Protein AF-R7QA35-F1 (afdb_monomer_lite)

Radius of gyration: 15.44 Å; chains: 1; bounding box: 30×34×45 Å

pLDDT: mean 82.95, std 11.91, range [47.22, 95.56]

Secondary structure (DSSP, 8-state):
-HHHHHHHHHHHHHHHHHHHHHHTTS---HHHHHHHHHHGGGS-HHHHHHHHHHHHTS---HHHHHHHHHHHHHHTTSTTHHHHHHHHHHHH-TT-TT-HHHHHHHHHHHHHSTTHHHHSHHHHHHHHHH--SHHHHHHHHHHHHHHT--

Sequence (150 aa):
MQALVAFAERHWRVAVRLYRVCAEESPVSGAVAEVLVRTAPVVAPAGALKGLRAWCEATWGEDGIRVVEALLGKCKNEEDAARLVVLALEKNVVGLEKSVRFGKLLFTVVRDLPGVADNFREQMESICSRSNVFLAKRALTVLRAKASKP

Organism: Chondrus crispus (NCBI:txid2769)

Structure (mmCIF, N/CA/C/O backbone):
data_AF-R7QA35-F1
#
_entry.id   AF-R7QA35-F1
#
loop_
_atom_site.group_PDB
_atom_site.id
_atom_site.type_symbol
_atom_site.label_atom_id
_atom_site.label_alt_id
_atom_site.label_comp_id
_atom_site.label_asym_id
_atom_site.label_entity_id
_atom_site.label_seq_id
_atom_site.pdbx_PDB_ins_code
_atom_site.Cartn_x
_atom_site.Cartn_y
_atom_site.Cartn_z
_atom_site.occupancy
_atom_site.B_iso_or_equiv
_atom_site.auth_seq_id
_atom_site.auth_comp_id
_atom_site.auth_asym_id
_atom_site.auth_atom_id
_atom_site.pdbx_PDB_model_num
ATOM 1 N N . MET A 1 1 ? 7.892 -13.933 -24.761 1.00 60.97 1 MET A N 1
ATOM 2 C CA . MET A 1 1 ? 7.455 -13.633 -23.375 1.00 60.97 1 MET A CA 1
ATOM 3 C C . MET A 1 1 ? 8.590 -13.074 -22.510 1.00 60.97 1 MET A C 1
ATOM 5 O O . MET A 1 1 ? 8.409 -11.999 -21.962 1.00 60.97 1 MET A O 1
ATOM 9 N N . GLN A 1 2 ? 9.778 -13.697 -22.458 1.00 68.81 2 GLN A N 1
ATOM 10 C CA . GLN A 1 2 ? 10.933 -13.188 -21.684 1.00 68.81 2 GLN A CA 1
ATOM 11 C C . GLN A 1 2 ? 11.380 -11.759 -22.056 1.00 68.81 2 GLN A C 1
ATOM 13 O O . GLN A 1 2 ? 11.622 -10.949 -21.168 1.00 68.81 2 GLN A O 1
ATOM 18 N N . ALA A 1 3 ? 11.411 -11.411 -23.348 1.00 68.19 3 ALA A N 1
ATOM 19 C CA . ALA A 1 3 ? 11.756 -10.053 -23.788 1.00 68.19 3 ALA A CA 1
ATOM 20 C C . ALA A 1 3 ? 10.766 -8.981 -23.283 1.00 68.19 3 ALA A C 1
ATOM 22 O O . ALA A 1 3 ? 11.179 -7.879 -22.935 1.00 68.19 3 ALA A O 1
ATOM 23 N N . LEU A 1 4 ? 9.473 -9.318 -23.186 1.00 65.25 4 LEU A N 1
ATOM 24 C CA . LEU A 1 4 ? 8.432 -8.426 -22.660 1.00 65.25 4 LEU A CA 1
ATOM 25 C C . LEU A 1 4 ? 8.594 -8.213 -21.147 1.00 65.25 4 LEU A C 1
ATOM 27 O O . LEU A 1 4 ? 8.468 -7.091 -20.669 1.00 65.25 4 LEU A O 1
ATOM 31 N N . VAL A 1 5 ? 8.923 -9.278 -20.408 1.00 67.31 5 VAL A N 1
ATOM 32 C CA . VAL A 1 5 ? 9.207 -9.214 -18.964 1.00 67.31 5 VAL A CA 1
ATOM 33 C C . VAL A 1 5 ? 10.444 -8.352 -18.704 1.00 67.31 5 VAL A C 1
ATOM 35 O O . VAL A 1 5 ? 10.375 -7.405 -17.927 1.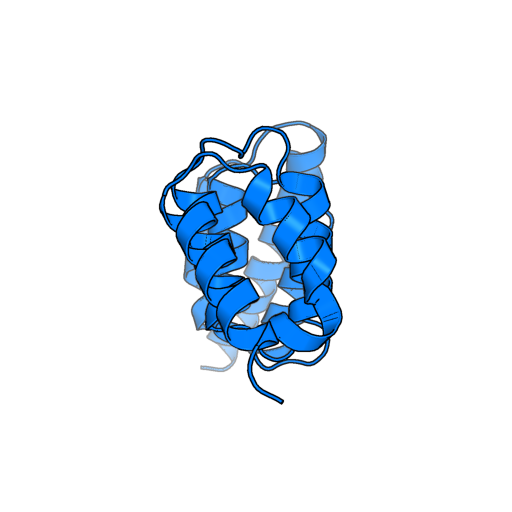00 67.31 5 VAL A O 1
ATOM 38 N N . ALA A 1 6 ? 11.544 -8.592 -19.424 1.00 70.50 6 ALA A N 1
ATOM 39 C CA . ALA A 1 6 ? 12.767 -7.800 -19.296 1.00 70.50 6 ALA A CA 1
ATOM 40 C C . ALA A 1 6 ? 12.550 -6.320 -19.665 1.00 70.50 6 ALA A C 1
ATOM 42 O O . ALA A 1 6 ? 13.067 -5.420 -18.995 1.00 70.50 6 ALA A O 1
ATOM 43 N N . PHE A 1 7 ? 11.757 -6.054 -20.708 1.00 73.00 7 PHE A N 1
ATOM 44 C CA . PHE A 1 7 ? 11.350 -4.703 -21.081 1.00 73.00 7 PHE A CA 1
ATOM 45 C C . PHE A 1 7 ? 10.553 -4.041 -19.954 1.00 73.00 7 PHE A C 1
ATOM 47 O O . PHE A 1 7 ? 10.910 -2.942 -19.529 1.00 73.00 7 PHE A O 1
ATOM 54 N N . ALA A 1 8 ? 9.525 -4.707 -19.428 1.00 67.44 8 ALA A N 1
ATOM 55 C CA . ALA A 1 8 ? 8.695 -4.172 -18.357 1.00 67.44 8 ALA A CA 1
ATOM 56 C C . ALA A 1 8 ? 9.501 -3.903 -17.081 1.00 67.44 8 ALA A C 1
ATOM 58 O O . ALA A 1 8 ? 9.393 -2.820 -16.520 1.00 67.44 8 ALA A O 1
ATOM 59 N N . GLU A 1 9 ? 10.382 -4.814 -16.668 1.00 69.00 9 GLU A N 1
ATOM 60 C CA . GLU A 1 9 ? 11.256 -4.619 -15.505 1.00 69.00 9 GLU A CA 1
ATOM 61 C C . GLU A 1 9 ? 12.248 -3.463 -15.682 1.00 69.00 9 GLU A C 1
ATOM 63 O O . GLU A 1 9 ? 12.581 -2.760 -14.722 1.00 69.00 9 GLU A O 1
ATOM 68 N N . ARG A 1 10 ? 12.756 -3.252 -16.902 1.00 74.50 10 ARG A N 1
ATOM 69 C CA . ARG A 1 10 ? 13.625 -2.110 -17.209 1.00 74.50 10 ARG A CA 1
ATOM 70 C C . ARG A 1 10 ? 12.850 -0.798 -17.119 1.00 74.50 10 ARG A C 1
ATOM 72 O O . ARG A 1 10 ? 13.316 0.124 -16.455 1.00 74.50 10 ARG A O 1
ATOM 79 N N . HIS A 1 11 ? 11.679 -0.720 -17.745 1.00 70.00 11 HIS A N 1
ATOM 80 C CA . HIS A 1 11 ? 10.853 0.492 -17.747 1.00 70.00 11 HIS A CA 1
ATOM 81 C C . HIS A 1 11 ? 10.286 0.790 -16.362 1.00 70.00 11 HIS A C 1
ATOM 83 O O . HIS A 1 11 ? 10.268 1.947 -15.957 1.00 70.00 11 HIS A O 1
ATOM 89 N N . TRP A 1 12 ? 9.945 -0.248 -15.599 1.00 70.44 12 TRP A N 1
ATOM 90 C CA . TRP A 1 12 ? 9.583 -0.150 -14.192 1.00 70.44 12 TRP A CA 1
ATOM 91 C C . TRP A 1 12 ? 10.688 0.530 -13.379 1.00 70.44 12 TRP A C 1
ATOM 93 O O . TRP A 1 12 ? 10.449 1.534 -12.712 1.00 70.44 12 TRP A O 1
ATOM 103 N N . ARG A 1 13 ? 11.930 0.038 -13.479 1.00 70.75 13 ARG A N 1
ATOM 104 C CA . ARG A 1 13 ? 13.078 0.631 -12.771 1.00 70.75 13 ARG A CA 1
ATOM 105 C C . ARG A 1 13 ? 13.325 2.085 -13.168 1.00 70.75 13 ARG A C 1
ATOM 107 O O . ARG A 1 13 ? 13.622 2.902 -12.300 1.00 70.75 13 ARG A O 1
ATOM 114 N N . VAL A 1 14 ? 13.204 2.411 -14.455 1.00 71.81 14 VAL A N 1
ATOM 115 C CA . VAL A 1 14 ? 13.366 3.789 -14.944 1.00 71.81 14 VAL A CA 1
ATOM 116 C C . VAL A 1 14 ? 12.252 4.691 -14.415 1.00 71.81 14 VAL A C 1
ATOM 118 O O . VAL A 1 14 ? 12.552 5.766 -13.909 1.00 71.81 14 VAL A O 1
ATOM 121 N N . ALA A 1 15 ? 10.995 4.247 -14.461 1.00 70.38 15 ALA A N 1
ATOM 122 C CA . ALA A 1 15 ? 9.855 5.004 -13.956 1.00 70.38 15 ALA A CA 1
ATOM 123 C C . ALA A 1 15 ? 9.945 5.243 -12.438 1.00 70.38 15 ALA A C 1
ATOM 125 O O . ALA A 1 15 ? 9.742 6.370 -11.997 1.00 70.38 15 ALA A O 1
ATOM 126 N N . VAL A 1 16 ? 10.349 4.237 -11.650 1.00 67.62 16 VAL A N 1
ATOM 127 C CA . VAL A 1 16 ? 10.617 4.398 -10.206 1.00 67.62 16 VAL A CA 1
ATOM 128 C C . VAL A 1 16 ? 11.740 5.409 -9.956 1.00 67.62 16 VAL A C 1
ATOM 130 O O . VAL A 1 16 ? 11.633 6.243 -9.061 1.00 67.62 16 VAL A O 1
ATOM 133 N N . ARG A 1 17 ? 12.818 5.370 -10.749 1.00 71.25 17 ARG A N 1
ATOM 134 C CA . ARG A 1 17 ? 13.946 6.298 -10.588 1.00 71.25 17 ARG A CA 1
ATOM 135 C C . ARG A 1 17 ? 13.571 7.735 -10.947 1.00 71.25 17 ARG A C 1
ATOM 137 O O . ARG A 1 17 ? 13.887 8.634 -10.178 1.00 71.25 17 ARG A O 1
ATOM 144 N N . LEU A 1 18 ? 12.903 7.938 -12.084 1.00 64.56 18 LEU A N 1
ATOM 145 C CA . LEU A 1 18 ? 12.395 9.249 -12.500 1.00 64.56 18 LEU A CA 1
ATOM 146 C C . LEU A 1 18 ? 11.441 9.810 -11.450 1.00 64.56 18 LEU A C 1
ATOM 148 O O . LEU A 1 18 ? 11.553 10.970 -11.079 1.00 64.56 18 LEU A O 1
ATOM 152 N N . TYR A 1 19 ? 10.567 8.963 -10.910 1.00 63.72 19 TYR A N 1
ATOM 153 C CA . TYR A 1 19 ? 9.677 9.351 -9.832 1.00 63.72 19 TYR A CA 1
ATOM 154 C C . TYR A 1 19 ? 10.428 9.814 -8.591 1.00 63.72 19 TYR A C 1
ATOM 156 O O . TYR A 1 19 ? 10.103 10.870 -8.078 1.00 63.72 19 TYR A O 1
ATOM 164 N N . ARG A 1 20 ? 11.415 9.052 -8.097 1.00 63.56 20 ARG A N 1
ATOM 165 C CA . ARG A 1 20 ? 12.135 9.423 -6.869 1.00 63.56 20 ARG A CA 1
ATOM 166 C C . ARG A 1 20 ? 12.776 10.804 -6.995 1.00 63.56 20 ARG A C 1
ATOM 168 O O . ARG A 1 20 ? 12.677 11.598 -6.076 1.00 63.56 20 ARG A O 1
ATOM 175 N N . VAL A 1 21 ? 13.357 11.085 -8.161 1.00 64.38 21 VAL A N 1
ATOM 176 C CA . VAL A 1 21 ? 13.954 12.388 -8.478 1.00 64.38 21 VAL A CA 1
ATOM 177 C C . VAL A 1 21 ? 12.888 13.487 -8.548 1.00 64.38 21 VAL A C 1
ATOM 179 O O . VAL A 1 21 ? 13.080 14.554 -7.987 1.00 64.38 21 VAL A O 1
ATOM 182 N N . CYS A 1 22 ? 11.743 13.236 -9.190 1.00 55.75 22 CYS A N 1
ATOM 183 C CA . CYS A 1 22 ? 10.689 14.244 -9.320 1.00 55.75 22 CYS A CA 1
ATOM 184 C C . CYS A 1 22 ? 9.869 14.454 -8.036 1.00 55.75 22 CYS A C 1
ATOM 186 O O . CYS A 1 22 ? 9.415 15.565 -7.799 1.00 55.75 22 CYS A O 1
ATOM 188 N N . ALA A 1 23 ? 9.669 13.417 -7.220 1.00 54.06 23 ALA A N 1
ATOM 189 C CA . ALA A 1 23 ? 8.841 13.441 -6.012 1.00 54.06 23 ALA A CA 1
ATOM 190 C C . ALA A 1 23 ? 9.494 14.198 -4.846 1.00 54.06 23 ALA A C 1
ATOM 192 O O . ALA A 1 23 ? 8.791 14.614 -3.928 1.00 54.06 23 ALA A O 1
ATOM 193 N N . GLU A 1 24 ? 10.817 14.381 -4.881 1.00 54.75 24 GLU A N 1
ATOM 194 C CA . GLU A 1 24 ? 11.541 15.257 -3.954 1.00 54.75 24 GLU A CA 1
ATOM 195 C C . GLU A 1 24 ? 11.253 16.749 -4.231 1.00 54.75 24 GLU A C 1
ATOM 197 O O . GLU A 1 24 ? 11.309 17.555 -3.306 1.00 54.75 24 GLU A O 1
ATOM 202 N N . GLU A 1 25 ? 10.862 17.112 -5.462 1.00 50.59 25 GLU A N 1
ATOM 203 C CA . GLU A 1 25 ? 10.675 18.510 -5.893 1.00 50.59 25 GLU A CA 1
ATOM 204 C C . GLU A 1 25 ? 9.227 18.863 -6.304 1.00 50.59 25 GLU A C 1
ATOM 206 O O . GLU A 1 25 ? 8.865 20.040 -6.353 1.00 50.59 25 GLU A O 1
ATOM 211 N N . SER A 1 26 ? 8.363 17.881 -6.597 1.00 53.31 26 SER A N 1
ATOM 212 C CA . SER A 1 26 ? 6.990 18.102 -7.075 1.00 53.31 26 SER A CA 1
ATOM 213 C C . SER A 1 26 ? 6.085 16.872 -6.881 1.00 53.31 26 SER A C 1
ATOM 215 O O . SER A 1 26 ? 6.559 15.738 -6.976 1.00 53.31 26 SER A O 1
ATOM 217 N N . PRO A 1 27 ? 4.765 17.029 -6.656 1.00 53.62 27 PRO A N 1
ATOM 218 C CA . PRO A 1 27 ? 3.847 15.900 -6.715 1.00 53.62 27 PRO A CA 1
ATOM 219 C C . PRO A 1 27 ? 3.898 15.219 -8.090 1.00 53.62 27 PRO A C 1
ATOM 221 O O . PRO A 1 27 ? 3.917 15.849 -9.142 1.00 53.62 27 PRO A O 1
ATOM 224 N N . VAL A 1 28 ? 3.926 13.893 -8.039 1.00 57.62 28 VAL A N 1
ATOM 225 C CA . VAL A 1 28 ? 3.900 12.927 -9.145 1.00 57.62 28 VAL A CA 1
ATOM 226 C C . VAL A 1 28 ? 3.172 13.412 -10.397 1.00 57.62 28 VAL A C 1
ATOM 228 O O . VAL A 1 28 ? 1.983 13.723 -10.352 1.00 57.62 28 VAL A O 1
ATOM 231 N N . SER A 1 29 ? 3.826 13.306 -11.555 1.00 66.50 29 SER A N 1
ATOM 232 C CA . SER A 1 29 ? 3.102 13.317 -12.827 1.00 66.50 29 SER A CA 1
ATOM 233 C C . SER A 1 29 ? 2.284 12.031 -12.960 1.00 66.50 29 SER A C 1
ATOM 235 O O . SER A 1 29 ? 2.854 10.937 -13.024 1.00 66.50 29 SER A O 1
ATOM 237 N N . GLY A 1 30 ? 0.955 12.143 -13.044 1.00 71.31 30 GLY A N 1
ATOM 238 C CA . GLY A 1 30 ? 0.046 10.998 -13.193 1.00 71.31 30 GLY A CA 1
ATOM 239 C C . GLY A 1 30 ? 0.388 10.067 -14.367 1.00 71.31 30 GLY A C 1
ATOM 240 O O . GLY A 1 30 ? 0.057 8.883 -14.329 1.00 71.31 30 GLY A O 1
ATOM 241 N N . ALA A 1 31 ? 1.140 10.545 -15.365 1.00 74.69 31 ALA A N 1
ATOM 242 C CA . ALA A 1 31 ? 1.677 9.719 -16.449 1.00 74.69 31 ALA A CA 1
ATOM 243 C C . ALA A 1 31 ? 2.681 8.657 -15.955 1.00 74.69 31 ALA A C 1
ATOM 245 O O . ALA A 1 31 ? 2.641 7.512 -16.405 1.00 74.69 31 ALA A O 1
ATOM 246 N N . VAL A 1 32 ? 3.557 8.999 -15.003 1.00 74.88 32 VAL A N 1
ATOM 247 C CA . VAL A 1 32 ? 4.524 8.051 -14.420 1.00 74.88 32 VAL A CA 1
ATOM 248 C C . VAL A 1 32 ? 3.795 6.994 -13.594 1.00 74.88 32 VAL A C 1
ATOM 250 O O . VAL A 1 32 ? 4.081 5.803 -13.720 1.00 74.88 32 VAL A O 1
ATOM 253 N N . ALA A 1 33 ? 2.807 7.413 -12.800 1.00 79.19 33 ALA A N 1
ATOM 254 C CA . ALA A 1 33 ? 1.973 6.492 -12.036 1.00 79.19 33 ALA A CA 1
ATOM 255 C C . ALA A 1 33 ? 1.174 5.547 -12.945 1.00 79.19 33 ALA A C 1
ATOM 257 O O . ALA A 1 33 ? 1.095 4.356 -12.660 1.00 79.19 33 ALA A O 1
ATOM 258 N N . GLU A 1 34 ? 0.643 6.037 -14.067 1.00 83.81 34 GLU A N 1
ATOM 259 C CA . GLU A 1 34 ? -0.070 5.212 -15.046 1.00 83.81 34 GLU A CA 1
ATOM 260 C C . GLU A 1 34 ? 0.834 4.128 -15.652 1.00 83.81 34 GLU A C 1
ATOM 262 O O . GLU A 1 34 ? 0.437 2.963 -15.726 1.00 83.81 34 GLU A O 1
ATOM 267 N N . VAL A 1 35 ? 2.066 4.479 -16.038 1.00 79.88 35 VAL A N 1
ATOM 268 C CA . VAL A 1 35 ? 3.046 3.512 -16.563 1.00 79.88 35 VAL A CA 1
ATOM 269 C C . VAL A 1 35 ? 3.358 2.440 -15.523 1.00 79.88 35 VAL A C 1
ATOM 271 O O . VAL A 1 35 ? 3.346 1.251 -15.847 1.00 79.88 35 VAL A O 1
ATOM 274 N N . LEU A 1 36 ? 3.593 2.836 -14.270 1.00 77.62 36 LEU A N 1
ATOM 275 C CA . LEU A 1 36 ? 3.842 1.898 -13.178 1.00 77.62 36 LEU A CA 1
ATOM 276 C C . LEU A 1 36 ? 2.626 0.987 -12.970 1.00 77.62 36 LEU A C 1
ATOM 278 O O . LEU A 1 36 ? 2.732 -0.225 -13.106 1.00 77.62 36 LEU A O 1
ATOM 282 N N . VAL A 1 37 ? 1.430 1.533 -12.775 1.00 85.19 37 VAL A N 1
ATOM 283 C CA . VAL A 1 37 ? 0.215 0.727 -12.565 1.00 85.19 37 VAL A CA 1
ATOM 284 C C . VAL A 1 37 ? -0.027 -0.268 -13.707 1.00 85.19 37 VAL A C 1
ATOM 286 O O . VAL A 1 37 ? -0.358 -1.423 -13.444 1.00 85.19 37 VAL A O 1
ATOM 289 N N . ARG A 1 38 ? 0.187 0.127 -14.969 1.00 83.88 38 ARG A N 1
ATOM 290 C CA . ARG A 1 38 ? 0.012 -0.760 -16.137 1.00 83.88 38 ARG A CA 1
ATOM 291 C C . ARG A 1 38 ? 1.080 -1.834 -16.276 1.00 83.88 38 ARG A C 1
ATOM 293 O O . ARG A 1 38 ? 0.814 -2.873 -16.874 1.00 83.88 38 ARG A O 1
ATOM 300 N N . THR A 1 39 ? 2.279 -1.592 -15.757 1.00 78.56 39 THR A N 1
ATOM 301 C CA . THR A 1 39 ? 3.388 -2.550 -15.822 1.00 78.56 39 THR A CA 1
ATOM 302 C C . THR A 1 39 ? 3.443 -3.463 -14.597 1.00 78.56 39 THR A C 1
ATOM 304 O O . THR A 1 39 ? 3.953 -4.572 -14.707 1.00 78.56 39 THR A O 1
ATOM 307 N N . ALA A 1 40 ? 2.828 -3.098 -13.468 1.00 80.00 40 ALA A N 1
ATOM 308 C CA . ALA A 1 40 ? 2.759 -3.950 -12.275 1.00 80.00 40 ALA A CA 1
ATOM 309 C C . ALA A 1 40 ? 2.231 -5.382 -12.545 1.00 80.00 40 ALA A C 1
ATOM 311 O O . ALA A 1 40 ? 2.796 -6.328 -11.995 1.00 80.00 40 ALA A O 1
ATOM 312 N N . PRO A 1 41 ? 1.218 -5.613 -13.414 1.00 80.12 41 PRO A N 1
ATOM 313 C CA . PRO A 1 41 ? 0.718 -6.950 -13.722 1.00 80.12 41 PRO A CA 1
ATOM 314 C C . PRO A 1 41 ? 1.760 -7.940 -14.249 1.00 80.12 41 PRO A C 1
ATOM 316 O O . PRO A 1 41 ? 1.597 -9.140 -14.016 1.00 80.12 41 PRO A O 1
ATOM 319 N N . VAL A 1 42 ? 2.790 -7.448 -14.943 1.00 79.81 42 VAL A N 1
ATOM 320 C CA . VAL A 1 42 ? 3.819 -8.263 -15.611 1.00 79.81 42 VAL A CA 1
ATOM 321 C C . VAL A 1 42 ? 5.111 -8.397 -14.800 1.00 79.81 42 VAL A C 1
ATOM 323 O O . VAL A 1 42 ? 6.008 -9.131 -15.206 1.00 79.81 42 VAL A O 1
ATOM 326 N N . VAL A 1 43 ? 5.210 -7.717 -13.655 1.00 79.25 43 VAL A N 1
ATOM 327 C CA . VAL A 1 43 ? 6.359 -7.807 -12.748 1.00 79.25 43 VAL A CA 1
ATOM 328 C C . VAL A 1 43 ? 6.181 -9.009 -11.815 1.00 79.25 43 VAL A C 1
ATOM 330 O O . VAL A 1 43 ? 5.105 -9.224 -11.251 1.00 79.25 43 VAL A O 1
ATOM 333 N N . ALA A 1 44 ? 7.243 -9.800 -11.641 1.00 83.44 44 ALA A N 1
ATOM 334 C CA . ALA A 1 44 ? 7.251 -10.912 -10.692 1.00 83.44 44 ALA A CA 1
ATOM 335 C C . ALA A 1 44 ? 7.093 -10.411 -9.236 1.00 83.44 44 ALA A C 1
ATOM 337 O O . ALA A 1 44 ? 7.569 -9.316 -8.930 1.00 83.44 44 ALA A O 1
ATOM 338 N N . PRO A 1 45 ? 6.502 -11.193 -8.311 1.00 86.00 45 PRO A N 1
ATOM 339 C CA . PRO A 1 45 ? 6.270 -10.775 -6.920 1.00 86.00 45 PRO A CA 1
ATOM 340 C C . PRO A 1 45 ? 7.497 -10.178 -6.213 1.00 86.00 45 PRO A C 1
ATOM 342 O O . PRO A 1 45 ? 7.417 -9.078 -5.669 1.00 86.00 45 PRO A O 1
ATOM 345 N N . ALA A 1 46 ? 8.667 -10.813 -6.331 1.00 82.44 46 ALA A N 1
ATOM 346 C CA . ALA A 1 46 ? 9.919 -10.296 -5.771 1.00 82.44 46 ALA A CA 1
ATOM 347 C C . ALA A 1 46 ? 10.351 -8.945 -6.382 1.00 82.44 46 ALA A C 1
ATOM 349 O O . ALA A 1 46 ? 10.899 -8.080 -5.696 1.00 82.44 46 ALA A O 1
ATOM 350 N N . GLY A 1 47 ? 10.097 -8.734 -7.678 1.00 81.06 47 GLY A N 1
ATOM 351 C CA . GLY A 1 47 ? 10.319 -7.448 -8.341 1.00 81.06 47 GLY A CA 1
ATOM 352 C C . GLY A 1 47 ? 9.341 -6.377 -7.855 1.00 81.06 47 GLY A C 1
ATOM 353 O O . GLY A 1 47 ? 9.741 -5.236 -7.618 1.00 81.06 47 GLY A O 1
ATOM 354 N N . ALA A 1 48 ? 8.083 -6.759 -7.629 1.00 85.44 48 ALA A N 1
ATOM 355 C CA . ALA A 1 48 ? 7.058 -5.883 -7.081 1.00 85.44 48 ALA A CA 1
ATOM 356 C C . ALA A 1 48 ? 7.387 -5.475 -5.636 1.00 85.44 48 ALA A C 1
ATOM 358 O O . ALA A 1 48 ? 7.270 -4.299 -5.308 1.00 85.44 48 ALA A O 1
ATOM 359 N N . LEU A 1 49 ? 7.904 -6.391 -4.809 1.00 86.75 49 LEU A N 1
ATOM 360 C CA . LEU A 1 49 ? 8.364 -6.090 -3.449 1.00 86.75 49 LEU A CA 1
ATOM 361 C C . LEU A 1 49 ? 9.534 -5.095 -3.440 1.00 86.75 49 LEU A C 1
ATOM 363 O O . LEU A 1 49 ? 9.548 -4.157 -2.644 1.00 86.75 49 LEU A O 1
ATOM 367 N N . LYS A 1 50 ? 10.504 -5.253 -4.351 1.00 84.19 50 LYS A N 1
ATOM 368 C CA . LYS A 1 50 ? 11.593 -4.272 -4.525 1.00 84.19 50 LYS A CA 1
ATOM 369 C C . LYS A 1 50 ? 11.051 -2.897 -4.919 1.00 84.19 50 LYS A C 1
ATOM 371 O O . LYS A 1 50 ? 11.504 -1.888 -4.385 1.00 84.19 50 LYS A O 1
ATOM 376 N N . GLY A 1 51 ? 10.075 -2.861 -5.829 1.00 80.50 51 GLY A N 1
ATOM 377 C CA . GLY A 1 51 ? 9.374 -1.634 -6.208 1.00 80.50 51 GLY A CA 1
ATOM 378 C C . GLY A 1 51 ? 8.636 -1.000 -5.031 1.00 80.50 51 GLY A C 1
ATOM 379 O O . GLY A 1 51 ? 8.757 0.201 -4.812 1.00 80.50 51 GLY A O 1
ATOM 380 N N . LEU A 1 52 ? 7.936 -1.814 -4.238 1.00 86.56 52 LEU A N 1
ATOM 381 C CA . LEU A 1 52 ? 7.196 -1.378 -3.058 1.00 86.56 52 LEU A CA 1
ATOM 382 C C . LEU A 1 52 ? 8.133 -0.767 -2.020 1.00 86.56 52 LEU A C 1
ATOM 384 O O . LEU A 1 52 ? 7.854 0.319 -1.528 1.00 86.56 52 LEU A O 1
ATOM 388 N N . ARG A 1 53 ? 9.279 -1.404 -1.754 1.00 88.12 53 ARG A N 1
ATOM 389 C CA . ARG A 1 53 ? 10.305 -0.877 -0.845 1.00 88.12 53 ARG A CA 1
ATOM 390 C C . ARG A 1 53 ? 10.774 0.516 -1.267 1.00 88.12 53 ARG A C 1
ATOM 392 O O . ARG A 1 53 ? 10.773 1.418 -0.442 1.00 88.12 53 ARG A O 1
ATOM 399 N N . ALA A 1 54 ? 11.091 0.700 -2.549 1.00 80.00 54 ALA A N 1
ATOM 400 C CA . ALA A 1 54 ? 11.491 2.004 -3.074 1.00 80.00 54 ALA A CA 1
ATOM 401 C C . ALA A 1 54 ? 10.363 3.051 -2.991 1.00 80.00 54 ALA A C 1
ATOM 403 O O . ALA A 1 54 ? 10.629 4.232 -2.789 1.00 80.00 54 ALA A O 1
ATOM 404 N N . TRP A 1 55 ? 9.104 2.632 -3.143 1.00 79.75 55 TRP A N 1
ATOM 405 C CA . TRP A 1 55 ? 7.953 3.536 -3.114 1.00 79.75 55 TRP A CA 1
ATOM 406 C C . TRP A 1 55 ? 7.533 3.962 -1.707 1.00 79.75 55 TRP A C 1
ATOM 408 O O . TRP A 1 55 ? 7.096 5.091 -1.487 1.00 79.75 55 TRP A O 1
ATOM 418 N N . CYS A 1 56 ? 7.665 3.054 -0.744 1.00 83.50 56 CYS A N 1
ATOM 419 C CA . CYS A 1 56 ? 7.340 3.282 0.659 1.00 83.50 56 CYS A CA 1
ATOM 420 C C . CYS A 1 56 ? 8.229 4.350 1.317 1.00 83.50 56 CYS A C 1
ATOM 422 O O . CYS A 1 56 ? 7.846 4.916 2.337 1.00 83.50 56 CYS A O 1
ATOM 424 N N . GLU A 1 57 ? 9.382 4.670 0.726 1.00 80.94 57 GLU A N 1
ATOM 425 C CA . GLU A 1 57 ? 10.259 5.751 1.187 1.00 80.94 57 GLU A CA 1
ATOM 426 C C . GLU A 1 57 ? 9.752 7.151 0.781 1.00 80.94 57 GLU A C 1
ATOM 428 O O . GLU A 1 57 ? 10.092 8.141 1.434 1.00 80.94 57 GLU A O 1
ATOM 433 N N . ALA A 1 58 ? 8.906 7.257 -0.250 1.00 76.44 58 ALA A N 1
ATOM 434 C CA . ALA A 1 58 ? 8.431 8.527 -0.799 1.00 76.44 58 ALA A CA 1
ATOM 435 C C . ALA A 1 58 ? 7.171 9.075 -0.098 1.00 76.44 58 ALA A C 1
ATOM 437 O O . ALA A 1 58 ? 6.450 8.352 0.595 1.00 76.44 58 ALA A O 1
ATOM 438 N N . THR A 1 59 ? 6.890 10.365 -0.313 1.00 77.44 59 THR A N 1
ATOM 439 C CA . THR A 1 59 ? 5.595 10.972 0.037 1.00 77.44 59 THR A CA 1
ATOM 440 C C . THR A 1 59 ? 4.565 10.667 -1.054 1.00 77.44 59 THR A C 1
ATOM 442 O O . THR A 1 59 ? 4.887 10.648 -2.246 1.00 77.44 59 THR A O 1
ATOM 445 N N . TRP A 1 60 ? 3.325 10.389 -0.665 1.00 82.00 60 TRP A N 1
ATOM 446 C CA . TRP A 1 60 ? 2.263 9.937 -1.553 1.00 82.00 60 TRP A CA 1
ATOM 447 C C . TRP A 1 60 ? 1.238 11.041 -1.793 1.00 82.00 60 TRP A C 1
ATOM 449 O O . TRP A 1 60 ? 0.666 11.596 -0.862 1.00 82.00 60 TRP A O 1
ATOM 459 N N . GLY A 1 61 ? 0.947 11.294 -3.066 1.00 82.31 61 GLY A N 1
ATOM 460 C CA . GLY A 1 61 ? -0.344 11.843 -3.479 1.00 82.31 61 GLY A CA 1
ATOM 461 C C . GLY A 1 61 ? -1.323 10.726 -3.852 1.00 82.31 61 GLY A C 1
ATOM 462 O O . GLY A 1 61 ? -1.023 9.539 -3.710 1.00 82.31 61 GLY A O 1
ATOM 463 N N . GLU A 1 62 ? -2.468 11.093 -4.428 1.00 85.25 62 GLU A N 1
ATOM 464 C CA . GLU A 1 62 ? -3.469 10.142 -4.948 1.00 85.25 62 GLU A CA 1
ATOM 465 C C . GLU A 1 62 ? -2.880 9.121 -5.931 1.00 85.25 62 GLU A C 1
ATOM 467 O O . GLU A 1 62 ? -3.166 7.924 -5.859 1.00 85.25 62 GLU A O 1
ATOM 472 N N . ASP A 1 63 ? -2.008 9.578 -6.828 1.00 84.50 63 ASP A N 1
ATOM 473 C CA . ASP A 1 63 ? -1.318 8.707 -7.776 1.00 84.50 63 ASP A CA 1
ATOM 474 C C . ASP A 1 63 ? -0.268 7.816 -7.099 1.00 84.50 63 ASP A C 1
ATOM 476 O O . ASP A 1 63 ? -0.041 6.686 -7.530 1.00 84.50 63 ASP A O 1
ATOM 480 N N . GLY A 1 64 ? 0.302 8.272 -5.981 1.00 83.50 64 GLY A N 1
ATOM 481 C CA . GLY A 1 64 ? 1.174 7.461 -5.137 1.00 83.50 64 GLY A CA 1
ATOM 482 C C . GLY A 1 64 ? 0.464 6.253 -4.551 1.00 83.50 64 GLY A C 1
ATOM 483 O O . GLY A 1 64 ? 0.987 5.140 -4.606 1.00 83.50 64 GLY A O 1
ATOM 484 N N . ILE A 1 65 ? -0.766 6.453 -4.081 1.00 89.56 65 ILE A N 1
ATOM 485 C CA . ILE A 1 65 ? -1.609 5.379 -3.549 1.00 89.56 65 ILE A CA 1
ATOM 486 C C . ILE A 1 65 ? -1.881 4.324 -4.630 1.00 89.56 65 ILE A C 1
ATOM 488 O O . ILE A 1 65 ? -1.782 3.131 -4.356 1.00 89.56 65 ILE A O 1
ATOM 492 N N . ARG A 1 66 ? -2.149 4.740 -5.876 1.00 89.00 66 ARG A N 1
ATOM 493 C CA . ARG A 1 66 ? -2.414 3.816 -6.998 1.00 89.00 66 ARG A CA 1
ATOM 494 C C . ARG A 1 66 ? -1.260 2.862 -7.266 1.00 89.00 66 ARG A C 1
ATOM 496 O O . ARG A 1 66 ? -1.479 1.681 -7.532 1.00 89.00 66 ARG A O 1
ATOM 503 N N . VAL A 1 67 ? -0.037 3.378 -7.221 1.00 86.56 67 VAL A N 1
ATOM 504 C CA . VAL A 1 67 ? 1.164 2.570 -7.441 1.00 86.56 67 VAL A CA 1
ATOM 505 C C . VAL A 1 67 ? 1.333 1.554 -6.311 1.00 86.56 67 VAL A C 1
ATOM 507 O O . VAL A 1 67 ? 1.576 0.380 -6.589 1.00 86.56 67 VAL A O 1
ATOM 510 N N . VAL A 1 68 ? 1.121 1.966 -5.055 1.00 89.94 68 VAL A N 1
ATOM 511 C CA . VAL A 1 68 ? 1.145 1.059 -3.892 1.00 89.94 68 VAL A CA 1
ATOM 512 C C . VAL A 1 68 ? 0.095 -0.040 -4.026 1.00 89.94 68 VAL A C 1
ATOM 514 O O . VAL A 1 68 ? 0.420 -1.209 -3.841 1.00 89.94 68 VAL A O 1
ATOM 517 N N . GLU A 1 69 ? -1.141 0.305 -4.394 1.00 91.12 69 GLU A N 1
ATOM 518 C CA . GLU A 1 69 ? -2.225 -0.662 -4.611 1.00 91.12 69 GLU A CA 1
ATOM 519 C C . GLU A 1 69 ? -1.843 -1.706 -5.675 1.00 91.12 69 GLU A C 1
ATOM 521 O O . GLU A 1 69 ? -2.001 -2.910 -5.457 1.00 91.12 69 GLU A O 1
ATOM 52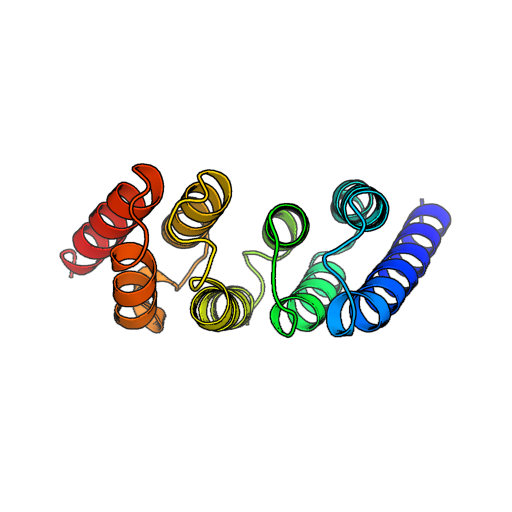6 N N . ALA A 1 70 ? -1.289 -1.259 -6.807 1.00 89.19 70 ALA A N 1
ATOM 527 C CA . ALA A 1 70 ? -0.877 -2.140 -7.897 1.00 89.19 70 ALA A CA 1
ATOM 528 C C . ALA A 1 70 ? 0.264 -3.089 -7.485 1.00 89.19 70 ALA A C 1
ATOM 530 O O . ALA A 1 70 ? 0.240 -4.277 -7.813 1.00 89.19 70 ALA A O 1
ATOM 531 N N . LEU A 1 71 ? 1.240 -2.576 -6.733 1.00 88.81 71 LEU A N 1
ATOM 532 C CA . LEU A 1 71 ? 2.369 -3.347 -6.214 1.00 88.81 71 LEU A CA 1
ATOM 533 C C . LEU A 1 71 ? 1.937 -4.367 -5.163 1.00 88.81 71 LEU A C 1
ATOM 535 O O . LEU A 1 71 ? 2.302 -5.542 -5.252 1.00 88.81 71 LEU A O 1
ATOM 539 N N . LEU A 1 72 ? 1.120 -3.944 -4.199 1.00 91.25 72 LEU A N 1
ATOM 540 C CA . LEU A 1 72 ? 0.586 -4.817 -3.157 1.00 91.25 72 LEU A CA 1
ATOM 541 C C . LEU A 1 72 ? -0.226 -5.966 -3.739 1.00 91.25 72 LEU A C 1
ATOM 543 O O . LEU A 1 72 ? -0.102 -7.096 -3.272 1.00 91.25 72 LEU A O 1
ATOM 547 N N . GLY A 1 73 ? -0.989 -5.719 -4.806 1.00 90.62 73 GLY A N 1
ATOM 548 C CA . GLY A 1 73 ? -1.710 -6.771 -5.521 1.00 90.62 73 GLY A CA 1
ATOM 549 C C . GLY A 1 73 ? -0.818 -7.938 -5.973 1.00 90.62 73 GLY A C 1
ATOM 550 O O . GLY A 1 73 ? -1.317 -9.050 -6.138 1.00 90.62 73 GLY A O 1
ATOM 551 N N . LYS A 1 74 ? 0.493 -7.712 -6.136 1.00 89.69 74 LYS A N 1
ATOM 552 C CA . LYS A 1 74 ? 1.477 -8.723 -6.551 1.00 89.69 74 LYS A CA 1
ATOM 553 C C . LYS A 1 74 ? 2.327 -9.288 -5.427 1.00 89.69 74 LYS A C 1
ATOM 555 O O . LYS A 1 74 ? 2.685 -10.457 -5.504 1.00 89.69 74 LYS A O 1
ATOM 560 N N . CYS A 1 75 ? 2.657 -8.483 -4.422 1.00 90.06 75 CYS A N 1
ATOM 561 C CA . CYS A 1 75 ? 3.594 -8.874 -3.366 1.00 90.06 75 CYS A CA 1
ATOM 562 C C . CYS A 1 75 ? 2.973 -8.960 -1.966 1.00 90.06 75 CYS A C 1
ATOM 564 O O . CYS A 1 75 ? 3.706 -9.115 -1.002 1.00 90.06 75 CYS A O 1
ATOM 566 N N . LYS A 1 76 ? 1.642 -8.910 -1.812 1.00 91.31 76 LYS A N 1
ATOM 567 C CA . LYS A 1 76 ? 0.992 -8.965 -0.485 1.00 91.31 76 LYS A CA 1
ATOM 568 C C . LYS A 1 76 ? 1.337 -10.190 0.371 1.00 91.31 76 LYS A C 1
ATOM 570 O O . LYS A 1 76 ? 1.206 -10.110 1.584 1.00 91.31 76 LYS A O 1
ATOM 575 N N . ASN A 1 77 ? 1.731 -11.301 -0.250 1.00 90.69 77 ASN A N 1
ATOM 576 C CA . ASN A 1 77 ? 2.104 -12.533 0.449 1.00 90.69 77 ASN A CA 1
ATOM 577 C C . ASN A 1 77 ? 3.613 -12.634 0.708 1.00 90.69 77 ASN A C 1
ATOM 579 O O . ASN A 1 77 ? 4.052 -13.600 1.323 1.00 90.69 77 ASN A O 1
ATOM 583 N N . GLU A 1 78 ? 4.402 -11.688 0.199 1.00 91.75 78 GLU A N 1
ATOM 584 C CA . GLU A 1 78 ? 5.836 -11.665 0.442 1.00 91.75 78 GLU A CA 1
ATOM 585 C C . GLU A 1 78 ? 6.115 -11.240 1.883 1.00 91.75 78 GLU A C 1
ATOM 587 O O . GLU A 1 78 ? 5.434 -10.376 2.452 1.00 91.75 78 GLU A O 1
ATOM 592 N N . GLU A 1 79 ? 7.170 -11.816 2.450 1.00 84.38 79 GLU A N 1
ATOM 593 C CA . GLU A 1 79 ? 7.739 -11.352 3.708 1.00 84.38 79 GLU A CA 1
ATOM 594 C C . GLU A 1 79 ? 8.118 -9.863 3.574 1.00 84.38 79 GLU A C 1
ATOM 596 O O . GLU A 1 79 ? 8.436 -9.382 2.488 1.00 84.38 79 GLU A O 1
ATOM 601 N N . ASP A 1 80 ? 8.026 -9.095 4.658 1.00 89.50 80 ASP A N 1
ATOM 602 C CA . ASP A 1 80 ? 8.164 -7.627 4.699 1.00 89.50 80 ASP A CA 1
ATOM 603 C C . ASP A 1 80 ? 7.050 -6.774 4.063 1.00 89.50 80 ASP A C 1
ATOM 605 O O . ASP A 1 80 ? 6.965 -5.594 4.416 1.00 89.50 80 ASP A O 1
ATOM 609 N N . ALA A 1 81 ? 6.183 -7.286 3.180 1.00 92.12 81 ALA A N 1
ATOM 610 C CA . ALA A 1 81 ? 5.209 -6.435 2.476 1.00 92.12 81 ALA A CA 1
ATOM 611 C C . ALA A 1 81 ? 4.301 -5.648 3.440 1.00 92.12 81 ALA A C 1
ATOM 613 O O . ALA A 1 81 ? 4.098 -4.443 3.271 1.00 92.12 81 ALA A O 1
ATOM 614 N N . ALA A 1 82 ? 3.821 -6.310 4.498 1.00 92.69 82 ALA A N 1
ATOM 615 C CA . ALA A 1 82 ? 3.032 -5.676 5.550 1.00 92.69 82 ALA A CA 1
ATOM 616 C C . ALA A 1 82 ? 3.811 -4.586 6.292 1.00 92.69 82 ALA A C 1
ATOM 618 O O . ALA A 1 82 ? 3.335 -3.458 6.411 1.00 92.69 82 ALA A O 1
ATOM 619 N N . ARG A 1 83 ? 5.037 -4.898 6.720 1.00 93.69 83 ARG A N 1
ATOM 620 C CA . ARG A 1 83 ? 5.903 -3.967 7.450 1.00 93.69 83 ARG A CA 1
ATOM 621 C C . ARG A 1 83 ? 6.181 -2.702 6.640 1.00 93.69 83 ARG A C 1
ATOM 623 O O . ARG A 1 83 ? 6.028 -1.599 7.153 1.00 93.69 83 ARG A O 1
ATOM 630 N N . LEU A 1 84 ? 6.561 -2.861 5.371 1.00 93.12 84 LEU A N 1
ATOM 631 C CA . LEU A 1 84 ? 6.886 -1.745 4.479 1.00 93.12 84 LEU A CA 1
ATOM 632 C C . LEU A 1 84 ? 5.695 -0.802 4.292 1.00 93.12 84 LEU A C 1
ATOM 634 O O . LEU A 1 84 ? 5.851 0.418 4.337 1.00 93.12 84 LEU A O 1
ATOM 638 N N . VAL A 1 85 ? 4.501 -1.359 4.096 1.00 93.81 85 VAL A N 1
ATOM 639 C CA . VAL A 1 85 ? 3.301 -0.560 3.832 1.00 93.81 85 VAL A CA 1
ATOM 640 C C . VAL A 1 85 ? 2.802 0.144 5.077 1.00 93.81 85 VAL A C 1
ATOM 642 O O . VAL A 1 85 ? 2.462 1.317 4.981 1.00 93.81 85 VAL A O 1
ATOM 645 N N . VAL A 1 86 ? 2.778 -0.520 6.234 1.00 93.50 86 VAL A N 1
ATOM 646 C CA . VAL A 1 86 ? 2.325 0.114 7.481 1.00 93.50 86 VAL A CA 1
ATOM 647 C C . VAL A 1 86 ? 3.210 1.309 7.834 1.00 93.50 86 VAL A C 1
ATOM 649 O O . VAL A 1 86 ? 2.687 2.395 8.078 1.00 93.50 86 VAL A O 1
ATOM 652 N N . LEU A 1 87 ? 4.537 1.147 7.771 1.00 91.44 87 LEU A N 1
ATOM 653 C CA . LEU A 1 87 ? 5.480 2.242 8.030 1.00 91.44 87 LEU A CA 1
ATOM 654 C C . LEU A 1 87 ? 5.258 3.423 7.075 1.00 91.44 87 LEU A C 1
ATOM 656 O O . LEU A 1 87 ? 5.276 4.585 7.480 1.00 91.44 87 LEU A O 1
ATOM 660 N N . ALA A 1 88 ? 5.007 3.134 5.799 1.00 91.56 88 ALA A N 1
ATOM 661 C CA . ALA A 1 88 ? 4.766 4.179 4.818 1.00 91.56 88 ALA A CA 1
ATOM 662 C C . ALA A 1 88 ? 3.394 4.854 4.981 1.00 91.56 88 ALA A C 1
ATOM 664 O O . ALA A 1 88 ? 3.281 6.059 4.760 1.00 91.56 88 ALA A O 1
ATOM 665 N N . LEU A 1 89 ? 2.359 4.117 5.399 1.00 93.12 89 LEU A N 1
ATOM 666 C CA . LEU A 1 89 ? 1.039 4.671 5.710 1.00 93.12 89 LEU A CA 1
ATOM 667 C C . LEU A 1 89 ? 1.105 5.673 6.866 1.00 93.12 89 LEU A C 1
ATOM 669 O O . LEU A 1 89 ? 0.472 6.724 6.794 1.00 93.12 89 LEU A O 1
ATOM 673 N N . GLU A 1 90 ? 1.888 5.376 7.903 1.00 90.38 90 GLU A N 1
ATOM 674 C CA . GLU A 1 90 ? 2.083 6.273 9.046 1.00 90.38 90 GLU A CA 1
ATOM 675 C C . GLU A 1 90 ? 2.718 7.603 8.633 1.00 90.38 90 GLU A C 1
ATOM 677 O O . GLU A 1 90 ? 2.254 8.669 9.041 1.00 90.38 90 GLU A O 1
ATOM 682 N N . LYS A 1 91 ? 3.726 7.549 7.756 1.00 88.06 91 LYS A N 1
ATOM 683 C CA . LYS A 1 91 ? 4.365 8.743 7.191 1.00 88.06 91 LYS A CA 1
ATOM 684 C C . LYS A 1 91 ? 3.398 9.573 6.338 1.00 88.06 91 LYS A C 1
ATOM 686 O O . LYS A 1 91 ? 3.472 10.798 6.350 1.00 88.06 91 LYS A O 1
ATOM 691 N N . ASN A 1 92 ? 2.509 8.915 5.595 1.00 87.31 92 ASN A N 1
ATOM 692 C CA . ASN A 1 92 ? 1.704 9.543 4.544 1.00 87.31 92 ASN A CA 1
ATOM 693 C C . ASN A 1 92 ? 0.269 9.900 4.947 1.00 87.31 92 ASN A C 1
ATOM 695 O O . ASN A 1 92 ? -0.442 10.521 4.166 1.00 87.31 92 ASN A O 1
ATOM 699 N N . VAL A 1 93 ? -0.187 9.538 6.147 1.00 86.75 93 VAL A N 1
ATOM 700 C CA . VAL A 1 93 ? -1.557 9.857 6.584 1.00 86.75 93 VAL A CA 1
ATOM 701 C C . VAL A 1 93 ? -1.816 11.368 6.673 1.00 86.75 93 VAL A C 1
ATOM 703 O O . VAL A 1 93 ? -2.948 11.797 6.451 1.00 86.75 93 VAL A O 1
ATOM 706 N N . VAL A 1 94 ? -0.781 12.171 6.961 1.00 85.25 94 VAL A N 1
ATOM 707 C CA . VAL A 1 94 ? -0.878 13.639 7.021 1.00 85.25 94 VAL A CA 1
ATOM 708 C C . VAL A 1 94 ? -1.145 14.195 5.623 1.00 85.25 94 VAL A C 1
ATOM 710 O O . VAL A 1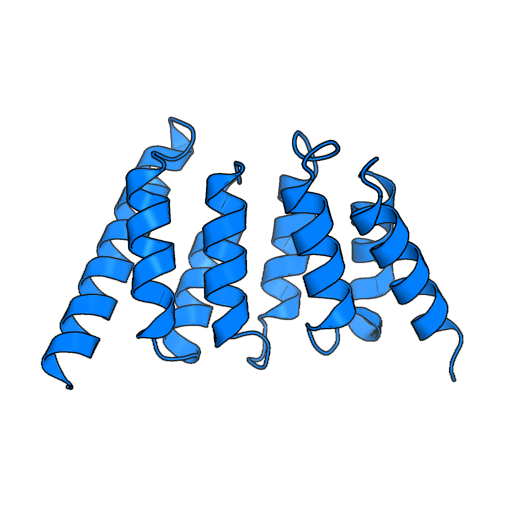 94 ? -0.329 14.027 4.723 1.00 85.25 94 VAL A O 1
ATOM 713 N N . GLY A 1 95 ? -2.273 14.879 5.443 1.00 83.81 95 GLY A N 1
ATOM 714 C CA . GLY A 1 95 ? -2.710 15.425 4.155 1.00 83.81 95 GLY A CA 1
ATOM 715 C C . GLY A 1 95 ? -3.575 14.473 3.318 1.00 83.81 95 GLY A C 1
ATOM 716 O O . GLY A 1 95 ? -4.147 14.901 2.314 1.00 83.81 95 GLY A O 1
ATOM 717 N N . LEU A 1 96 ? -3.732 13.210 3.732 1.00 88.56 96 LEU A N 1
ATOM 718 C CA . LEU A 1 96 ? -4.585 12.211 3.073 1.00 88.56 96 LEU A CA 1
ATOM 719 C C . LEU A 1 96 ? -5.783 11.789 3.941 1.00 88.56 96 LEU A C 1
ATOM 721 O O . LEU A 1 96 ? -6.531 10.879 3.580 1.00 88.56 96 LEU A O 1
ATOM 725 N N . GLU A 1 97 ? -6.044 12.471 5.057 1.00 91.38 97 GLU A N 1
ATOM 726 C CA . GLU A 1 97 ? -7.060 12.089 6.048 1.00 91.38 97 GLU A CA 1
ATOM 727 C C . GLU A 1 97 ? -8.478 12.058 5.466 1.00 91.38 97 GLU A C 1
ATOM 729 O O . GLU A 1 97 ? -9.335 11.294 5.926 1.00 91.38 97 GLU A O 1
ATOM 734 N N . LYS A 1 98 ? -8.727 12.895 4.452 1.00 91.75 98 LYS A N 1
ATOM 735 C CA . LYS A 1 98 ? -10.004 13.009 3.730 1.00 91.75 98 LYS A CA 1
ATOM 736 C C . LYS A 1 98 ? -10.017 12.237 2.403 1.00 91.75 98 LYS A C 1
ATOM 738 O O . LYS A 1 98 ? -11.051 12.211 1.736 1.00 91.75 98 LYS A O 1
ATOM 743 N N . SER A 1 99 ? -8.908 11.605 2.012 1.00 92.38 99 SER A N 1
ATOM 744 C CA . SER A 1 99 ? -8.810 10.878 0.746 1.00 92.38 99 SER A CA 1
ATOM 745 C C . SER A 1 99 ? -9.609 9.576 0.787 1.00 92.38 99 SER A C 1
ATOM 747 O O . SER A 1 99 ? -9.334 8.655 1.563 1.00 92.38 99 SER A O 1
ATOM 749 N N . VAL A 1 100 ? -10.592 9.465 -0.111 1.00 94.12 100 VAL A N 1
ATOM 750 C CA . VAL A 1 100 ? -11.388 8.240 -0.266 1.00 94.12 100 VAL A CA 1
ATOM 751 C C . VAL A 1 100 ? -10.512 7.063 -0.695 1.00 94.12 100 VAL A C 1
ATOM 753 O O . VAL A 1 100 ? -10.734 5.938 -0.242 1.00 94.12 100 VAL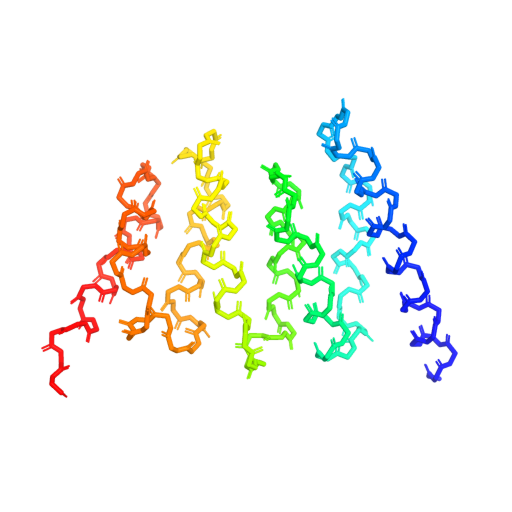 A O 1
ATOM 756 N N . ARG A 1 101 ? -9.513 7.304 -1.552 1.00 92.56 101 ARG A N 1
ATOM 757 C CA . ARG A 1 101 ? -8.590 6.266 -2.020 1.00 92.56 101 ARG A CA 1
ATOM 758 C C . ARG A 1 101 ? -7.665 5.810 -0.899 1.00 92.56 101 ARG A C 1
ATOM 760 O O . ARG A 1 101 ? -7.498 4.610 -0.720 1.00 92.56 101 ARG A O 1
ATOM 767 N N . PHE A 1 102 ? -7.170 6.733 -0.080 1.00 93.81 102 PHE A N 1
ATOM 768 C CA . PHE A 1 102 ? -6.393 6.379 1.104 1.00 93.81 102 PHE A CA 1
ATOM 769 C C . PHE A 1 102 ? -7.206 5.496 2.059 1.00 93.81 102 PHE A C 1
ATOM 771 O O . PHE A 1 102 ? -6.745 4.434 2.469 1.00 93.81 102 PHE A O 1
ATOM 778 N N . GLY A 1 103 ? -8.473 5.845 2.313 1.00 94.62 103 GLY A N 1
ATOM 779 C CA . GLY A 1 103 ? -9.381 4.997 3.092 1.00 94.62 103 GLY A CA 1
ATOM 780 C C . GLY A 1 103 ? -9.603 3.599 2.490 1.00 94.62 103 GLY A C 1
ATOM 781 O O . GLY A 1 103 ? -9.706 2.622 3.233 1.00 94.62 103 GLY A O 1
ATOM 782 N N . LYS A 1 104 ? -9.645 3.473 1.154 1.00 95.31 104 LYS A N 1
ATOM 783 C CA . LYS A 1 104 ? -9.697 2.171 0.455 1.00 95.31 104 LYS A CA 1
ATOM 784 C C . LYS A 1 104 ? -8.411 1.369 0.641 1.00 95.31 104 LYS A C 1
ATOM 786 O O . LYS A 1 104 ? -8.498 0.163 0.887 1.00 95.31 104 LYS A O 1
ATOM 791 N N . LEU A 1 105 ? -7.250 2.019 0.560 1.00 95.19 105 LEU A N 1
ATOM 792 C CA . LEU A 1 105 ? -5.962 1.374 0.797 1.00 95.19 105 LEU A CA 1
ATOM 793 C C . LEU A 1 105 ? -5.881 0.852 2.236 1.00 95.19 105 LEU A C 1
ATOM 795 O O . LEU A 1 105 ? -5.588 -0.324 2.424 1.00 95.19 105 LEU A O 1
ATOM 799 N N . LEU A 1 106 ? -6.237 1.665 3.237 1.00 95.56 106 LEU A N 1
ATOM 800 C CA . LEU A 1 106 ? -6.272 1.240 4.643 1.00 95.56 106 LEU A CA 1
ATOM 801 C C . LEU A 1 106 ? -7.149 0.003 4.848 1.00 95.56 106 LEU A C 1
ATOM 803 O O . LEU A 1 106 ? -6.733 -0.967 5.481 1.00 95.56 106 LEU A O 1
ATOM 807 N N . PHE A 1 107 ? -8.352 0.009 4.269 1.00 95.25 107 PHE A N 1
ATOM 808 C CA . PHE A 1 107 ? -9.251 -1.138 4.346 1.00 95.25 107 PHE A CA 1
ATOM 809 C C . PHE A 1 107 ? -8.662 -2.384 3.678 1.00 95.25 107 PHE A C 1
ATOM 811 O O . PHE A 1 107 ? -8.729 -3.472 4.247 1.00 95.25 107 PHE A O 1
ATOM 818 N N . THR A 1 108 ? -8.052 -2.225 2.503 1.00 94.31 108 THR A N 1
ATOM 819 C CA . THR A 1 108 ? -7.373 -3.312 1.782 1.00 94.31 108 THR A CA 1
ATOM 820 C C . THR A 1 108 ? -6.233 -3.894 2.611 1.00 94.31 108 THR A C 1
ATOM 822 O O . THR A 1 108 ? -6.144 -5.108 2.747 1.00 94.31 108 THR A O 1
ATOM 825 N N . VAL A 1 109 ? -5.408 -3.051 3.233 1.00 94.50 109 VAL A N 1
ATOM 826 C CA . VAL A 1 109 ? -4.279 -3.483 4.067 1.00 94.50 109 VAL A CA 1
ATOM 827 C C . VAL A 1 109 ? -4.758 -4.265 5.293 1.00 94.50 109 VAL A C 1
ATOM 829 O O . VAL A 1 109 ? -4.272 -5.360 5.551 1.00 94.50 109 VAL A O 1
ATOM 832 N N . VAL A 1 110 ? -5.770 -3.782 6.017 1.00 94.00 110 VAL A N 1
ATOM 833 C CA . VAL A 1 110 ? -6.311 -4.503 7.189 1.00 94.00 110 VAL A CA 1
ATOM 834 C C . VAL A 1 110 ? -6.991 -5.827 6.805 1.00 94.00 110 VAL A C 1
ATOM 836 O O . VAL A 1 110 ? -6.981 -6.804 7.568 1.00 94.00 110 VAL A O 1
ATOM 839 N N . ARG A 1 111 ? -7.646 -5.859 5.641 1.00 91.94 111 ARG A N 1
ATOM 840 C CA . ARG A 1 111 ? -8.412 -7.022 5.188 1.00 91.94 111 ARG A CA 1
ATOM 841 C C . ARG A 1 111 ? -7.515 -8.100 4.587 1.00 91.94 111 ARG A C 1
ATOM 843 O O . ARG A 1 111 ? -7.660 -9.257 4.976 1.00 91.94 111 ARG A O 1
ATOM 850 N N . ASP A 1 112 ? -6.631 -7.713 3.671 1.00 90.81 112 ASP A N 1
ATOM 851 C CA . ASP A 1 112 ? -5.986 -8.619 2.715 1.00 90.81 112 ASP A CA 1
ATOM 852 C C . ASP A 1 112 ? -4.498 -8.850 2.974 1.00 90.81 112 ASP A C 1
ATOM 854 O O . ASP A 1 112 ? -3.937 -9.776 2.387 1.00 90.81 112 ASP A O 1
ATOM 858 N N . LEU A 1 113 ? -3.848 -8.018 3.795 1.00 92.38 113 LEU A N 1
ATOM 859 C CA . LEU A 1 113 ? -2.425 -8.157 4.081 1.00 92.38 113 LEU A CA 1
ATOM 860 C C . LEU A 1 113 ? -2.218 -9.053 5.322 1.00 92.38 113 LEU A C 1
ATOM 862 O O . LEU A 1 113 ? -2.689 -8.712 6.414 1.00 92.38 113 LEU A O 1
ATOM 866 N N . PRO A 1 114 ? -1.538 -10.206 5.177 1.00 88.50 114 PRO A N 1
ATOM 867 C CA . PRO A 1 114 ? -1.326 -11.145 6.273 1.00 88.50 114 PRO A CA 1
ATOM 868 C C . PRO A 1 114 ? -0.443 -10.536 7.372 1.00 88.50 114 PRO A C 1
ATOM 870 O O . PRO A 1 114 ? 0.463 -9.750 7.103 1.00 88.50 114 PRO A O 1
ATOM 873 N N . GLY A 1 115 ? -0.729 -10.883 8.630 1.00 87.50 115 GLY A N 1
ATOM 874 C CA . GLY A 1 115 ? 0.041 -10.443 9.799 1.00 87.50 115 GLY A CA 1
ATOM 875 C C . GLY A 1 115 ? -0.177 -8.989 10.239 1.00 87.50 115 GLY A C 1
ATOM 876 O O . GLY A 1 115 ? 0.333 -8.601 11.286 1.00 87.50 115 GLY A O 1
ATOM 877 N N . VAL A 1 116 ? -0.955 -8.175 9.511 1.00 91.44 116 VAL A N 1
ATOM 878 C CA . VAL A 1 116 ? -1.227 -6.776 9.908 1.00 91.44 116 VAL A CA 1
ATOM 879 C C . VAL A 1 116 ? -1.992 -6.690 11.226 1.00 91.44 116 VAL A C 1
ATOM 881 O O . VAL A 1 116 ? -1.642 -5.888 12.089 1.00 91.44 116 VAL A O 1
ATOM 884 N N . ALA A 1 117 ? -3.021 -7.521 11.395 1.00 88.25 117 ALA A N 1
ATOM 885 C CA . ALA A 1 117 ? -3.859 -7.496 12.592 1.00 88.25 117 ALA A CA 1
ATOM 886 C C . ALA A 1 117 ? -3.136 -7.975 13.860 1.00 88.25 117 ALA A C 1
ATOM 888 O O . ALA A 1 117 ? -3.590 -7.656 14.958 1.00 88.25 117 ALA A O 1
ATOM 889 N N . ASP A 1 118 ? -2.035 -8.709 13.706 1.00 88.19 118 ASP A N 1
ATOM 890 C CA . ASP A 1 118 ? -1.316 -9.343 14.812 1.00 88.19 118 ASP A CA 1
ATOM 891 C C . ASP A 1 118 ? -0.050 -8.557 15.160 1.00 88.19 118 ASP A C 1
ATOM 893 O O . ASP A 1 118 ? 0.181 -8.245 16.323 1.00 88.19 118 ASP A O 1
ATOM 897 N N . ASN A 1 119 ? 0.718 -8.145 14.146 1.00 90.62 119 ASN A N 1
ATOM 898 C CA . ASN A 1 119 ? 2.036 -7.535 14.335 1.00 90.62 119 ASN A CA 1
ATOM 899 C C . ASN A 1 119 ? 2.023 -6.000 14.296 1.00 90.62 119 ASN A C 1
ATOM 901 O O . ASN A 1 119 ? 2.940 -5.366 14.805 1.00 90.62 119 ASN A O 1
ATOM 905 N N . PHE A 1 120 ? 1.008 -5.393 13.673 1.00 93.31 120 PHE A N 1
ATOM 906 C CA . PHE A 1 120 ? 0.972 -3.951 13.383 1.00 93.31 120 PHE A CA 1
ATOM 907 C C . PHE A 1 120 ? -0.330 -3.284 13.845 1.00 93.31 120 PHE A C 1
ATOM 909 O O . PHE A 1 120 ? -0.718 -2.224 13.346 1.00 93.31 120 PHE A O 1
ATOM 916 N N . ARG A 1 121 ? -1.033 -3.916 14.791 1.00 91.69 121 ARG A N 1
ATOM 917 C CA . ARG A 1 121 ? -2.376 -3.517 15.227 1.00 91.69 121 ARG A CA 1
ATOM 918 C C . ARG A 1 121 ? -2.431 -2.075 15.715 1.00 91.69 121 ARG A C 1
ATOM 920 O O . ARG A 1 121 ? -3.187 -1.284 15.165 1.00 91.69 121 ARG A O 1
ATOM 927 N N . GLU A 1 122 ? -1.630 -1.730 16.718 1.00 92.38 122 GLU A N 1
ATOM 928 C CA . GLU A 1 122 ? -1.669 -0.408 17.359 1.00 92.38 122 GLU A CA 1
ATOM 929 C C . GLU A 1 122 ? -1.364 0.720 16.366 1.00 92.38 122 GLU A C 1
ATOM 931 O O . GLU A 1 122 ? -2.083 1.719 16.304 1.00 92.38 122 GLU A O 1
ATOM 936 N N . GLN A 1 123 ? -0.352 0.516 15.518 1.00 94.31 123 GLN A N 1
ATOM 937 C CA . GLN A 1 123 ? 0.009 1.452 14.453 1.00 94.31 123 GLN A CA 1
ATOM 938 C C . GLN A 1 123 ? -1.145 1.633 13.464 1.00 94.31 123 GLN A C 1
ATOM 940 O O . GLN A 1 123 ? -1.535 2.760 13.162 1.00 94.31 123 GLN A O 1
ATOM 945 N N . MET A 1 124 ? -1.756 0.542 13.001 1.00 95.19 124 MET A N 1
ATOM 946 C CA . MET A 1 124 ? -2.886 0.627 12.078 1.00 95.19 124 MET A CA 1
ATOM 947 C C . MET A 1 124 ? -4.138 1.234 12.712 1.00 95.19 124 MET A C 1
ATOM 949 O O . MET A 1 124 ? -4.865 1.948 12.018 1.00 95.19 124 MET A O 1
ATOM 953 N N . GLU A 1 125 ? -4.393 1.015 14.004 1.00 94.94 125 GLU A N 1
ATOM 954 C CA . GLU A 1 125 ? -5.473 1.701 14.720 1.00 94.94 125 GLU A CA 1
ATOM 955 C C . GLU A 1 125 ? -5.241 3.211 14.760 1.00 94.94 125 GLU A C 1
ATOM 957 O O . GLU A 1 125 ? -6.142 3.979 14.405 1.00 94.94 125 GLU A O 1
ATOM 962 N N . SER A 1 126 ? -4.023 3.629 15.117 1.00 94.38 126 SER A N 1
ATOM 963 C CA . SER A 1 126 ? -3.608 5.033 15.103 1.00 94.38 126 SER A CA 1
ATOM 964 C C . SER A 1 126 ? -3.824 5.654 13.721 1.00 94.38 126 SER A C 1
ATOM 966 O O . SER A 1 126 ? -4.561 6.633 13.591 1.00 94.38 126 SER A O 1
ATOM 968 N N . ILE A 1 127 ? -3.306 5.032 12.658 1.00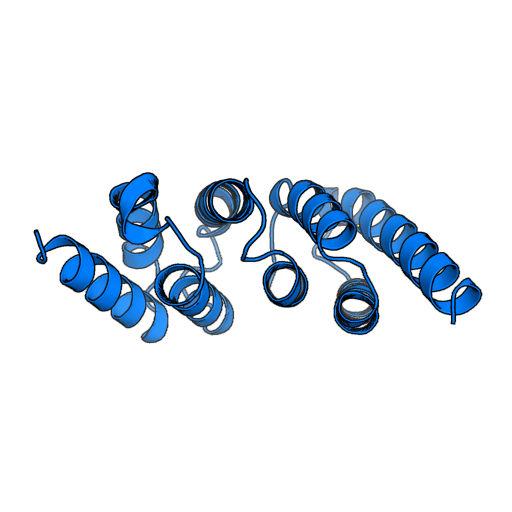 94.38 127 ILE A N 1
ATOM 969 C CA . ILE A 1 127 ? -3.452 5.524 11.279 1.00 94.38 127 ILE A CA 1
ATOM 970 C C . ILE A 1 127 ? -4.929 5.609 10.866 1.00 94.38 127 ILE A C 1
ATOM 972 O O . ILE A 1 127 ? -5.369 6.638 10.351 1.00 94.38 127 ILE A O 1
ATOM 976 N N . CYS A 1 128 ? -5.718 4.554 11.097 1.00 94.38 128 CYS A N 1
ATOM 977 C CA . CYS A 1 128 ? -7.124 4.528 10.689 1.00 94.38 128 CYS A CA 1
ATOM 978 C C . CYS A 1 128 ? -7.965 5.565 11.441 1.00 94.38 128 CYS A C 1
ATOM 980 O O . CYS A 1 128 ? -8.853 6.167 10.840 1.00 94.38 128 CYS A O 1
ATOM 982 N N . SER A 1 129 ? -7.684 5.798 12.727 1.00 94.06 129 SER A N 1
ATOM 983 C CA . SER A 1 129 ? -8.406 6.779 13.549 1.00 94.06 129 SER A CA 1
ATOM 984 C C . SER A 1 129 ? -8.202 8.227 13.095 1.00 94.06 129 SER A C 1
ATOM 986 O O . SER A 1 129 ? -9.086 9.060 13.286 1.00 94.06 129 SER A O 1
ATOM 988 N N . ARG A 1 130 ? -7.071 8.518 12.440 1.00 92.00 130 ARG A N 1
ATOM 989 C CA . ARG A 1 130 ? -6.757 9.845 11.892 1.00 92.00 130 ARG A CA 1
ATOM 990 C C . ARG A 1 130 ? -7.521 10.156 10.606 1.00 92.00 130 ARG A C 1
ATOM 992 O O . ARG A 1 130 ? -7.642 11.322 10.239 1.00 92.00 130 ARG A O 1
ATOM 999 N N . SER A 1 131 ? -8.044 9.144 9.914 1.00 89.38 131 SER A N 1
ATOM 1000 C CA . SER A 1 131 ? -8.826 9.346 8.696 1.00 89.38 131 SER A CA 1
ATOM 1001 C C . SER A 1 131 ? -10.316 9.508 9.000 1.00 89.38 131 SER A C 1
ATOM 1003 O O . SER A 1 131 ? -10.931 8.739 9.737 1.00 89.38 131 SER A O 1
ATOM 1005 N N . ASN A 1 132 ? -10.937 10.491 8.350 1.00 85.62 132 ASN A N 1
ATOM 1006 C CA . ASN A 1 132 ? -12.364 10.779 8.502 1.00 85.62 132 ASN A CA 1
ATOM 1007 C C . ASN A 1 132 ? -13.251 9.989 7.526 1.00 85.62 132 ASN A C 1
ATOM 1009 O O . ASN A 1 132 ? -14.480 10.073 7.587 1.00 85.62 132 ASN A O 1
ATOM 1013 N N . VAL A 1 133 ? -12.643 9.214 6.628 1.00 92.38 133 VAL A N 1
ATOM 1014 C CA . VAL A 1 133 ? -13.329 8.499 5.551 1.00 92.38 133 VAL A CA 1
ATOM 1015 C C . VAL A 1 133 ? -14.001 7.230 6.071 1.00 92.38 133 VAL A C 1
ATOM 1017 O O . VAL A 1 133 ? -13.437 6.477 6.863 1.00 92.38 133 VAL A O 1
ATOM 1020 N N . PHE A 1 134 ? -15.202 6.944 5.560 1.00 93.44 134 PHE A N 1
ATOM 1021 C CA . PHE A 1 134 ? -15.996 5.771 5.937 1.00 93.44 134 PHE A CA 1
ATOM 1022 C C . PHE A 1 134 ? -15.209 4.450 5.898 1.00 93.44 134 PHE A C 1
ATOM 1024 O O . PHE A 1 134 ? -15.274 3.661 6.838 1.00 93.44 134 PHE A O 1
ATOM 1031 N N . LEU A 1 135 ? -14.439 4.203 4.834 1.00 93.50 135 LEU A N 1
ATOM 1032 C CA . LEU A 1 135 ? -13.688 2.953 4.689 1.00 93.50 135 LEU A CA 1
ATOM 1033 C C . LEU A 1 135 ? -12.528 2.818 5.680 1.00 93.50 135 LEU A C 1
ATOM 1035 O O . LEU A 1 135 ? -12.262 1.702 6.117 1.00 93.50 135 LEU A O 1
ATOM 1039 N N . ALA A 1 136 ? -11.912 3.923 6.106 1.00 92.56 136 ALA A N 1
ATOM 1040 C CA . ALA A 1 136 ? -10.913 3.890 7.171 1.00 92.56 136 ALA A CA 1
ATOM 1041 C C . ALA A 1 136 ? -11.551 3.534 8.523 1.00 92.56 136 ALA A C 1
ATOM 1043 O O . ALA A 1 136 ? -11.048 2.676 9.246 1.00 92.56 136 ALA A O 1
ATOM 1044 N N . LYS A 1 137 ? -12.732 4.095 8.821 1.00 93.75 137 LYS A N 1
ATOM 1045 C CA . LYS A 1 137 ? -13.518 3.718 10.010 1.00 93.75 137 LYS A CA 1
ATOM 1046 C C . L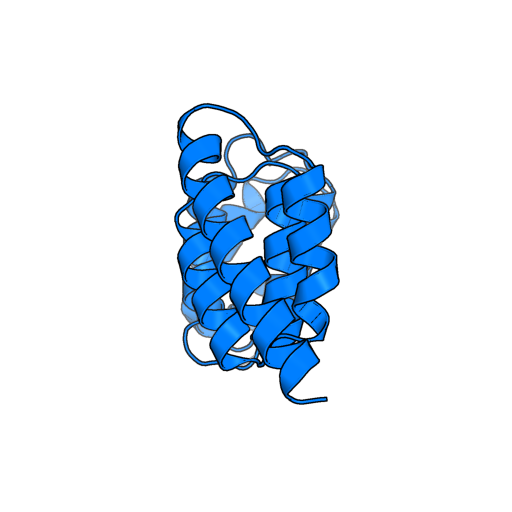YS A 1 137 ? -13.908 2.240 9.980 1.00 93.75 137 LYS A C 1
ATOM 1048 O O . LYS A 1 137 ? -13.792 1.548 10.986 1.00 93.75 137 LYS A O 1
ATOM 1053 N N . ARG A 1 138 ? -14.309 1.728 8.813 1.00 95.00 138 ARG A N 1
ATOM 1054 C CA . ARG A 1 138 ? -14.610 0.301 8.631 1.00 95.00 138 ARG A CA 1
ATOM 1055 C C . ARG A 1 138 ? -13.369 -0.575 8.822 1.00 95.00 138 ARG A C 1
ATOM 1057 O O . ARG A 1 138 ? -13.485 -1.645 9.414 1.00 95.00 138 ARG A O 1
ATOM 1064 N N . ALA A 1 139 ? -12.201 -0.133 8.353 1.00 93.75 139 ALA A N 1
ATOM 1065 C CA . ALA A 1 139 ? -10.933 -0.823 8.582 1.00 93.75 139 ALA A CA 1
ATOM 1066 C C . ALA A 1 139 ? -10.638 -0.939 10.084 1.00 93.75 139 ALA A C 1
ATOM 1068 O O . ALA A 1 139 ? -10.361 -2.035 10.564 1.00 93.75 139 ALA A O 1
ATOM 1069 N N . LEU A 1 140 ? -10.821 0.151 10.836 1.00 94.25 140 LEU A N 1
ATOM 1070 C CA . LEU A 1 140 ? -10.665 0.171 12.291 1.00 94.25 140 LEU A CA 1
ATOM 1071 C C . LEU A 1 140 ? -11.598 -0.830 12.994 1.00 94.25 140 LEU A C 1
ATOM 1073 O O . LEU A 1 140 ? -11.158 -1.583 13.860 1.00 94.25 140 LEU A O 1
ATOM 1077 N N . THR A 1 141 ? -12.874 -0.890 12.599 1.00 93.69 141 THR A N 1
ATOM 1078 C CA . THR A 1 141 ? -13.826 -1.873 13.143 1.00 93.69 141 THR A CA 1
ATOM 1079 C C . THR A 1 141 ? -13.370 -3.309 12.888 1.00 93.69 141 THR A C 1
ATOM 1081 O O . THR A 1 141 ? -13.414 -4.134 13.798 1.00 93.69 141 THR A O 1
ATOM 1084 N N . VAL A 1 142 ? -12.910 -3.617 11.669 1.00 92.19 142 VAL A N 1
ATOM 1085 C CA . VAL A 1 142 ? -12.414 -4.960 11.322 1.00 92.19 142 VAL A CA 1
ATOM 1086 C C . VAL A 1 142 ? -11.169 -5.314 12.134 1.00 92.19 142 VAL A C 1
ATOM 1088 O O . VAL A 1 142 ? -11.067 -6.437 12.623 1.00 92.19 142 VAL A O 1
ATOM 1091 N N . LEU A 1 143 ? -10.245 -4.367 12.303 1.00 91.62 143 LEU A N 1
ATOM 1092 C CA . LEU A 1 143 ? -9.010 -4.567 13.059 1.00 91.62 143 LEU A CA 1
ATOM 1093 C C . LEU A 1 143 ? -9.304 -4.915 14.530 1.00 91.62 143 LEU A C 1
ATOM 1095 O O . LEU A 1 143 ? -8.799 -5.912 15.042 1.00 91.62 143 LEU A O 1
ATOM 1099 N N . ARG A 1 144 ? -10.219 -4.173 15.166 1.00 90.19 144 ARG A N 1
ATOM 1100 C CA . ARG A 1 144 ? -10.663 -4.407 16.553 1.00 90.19 144 ARG A CA 1
ATOM 1101 C C . ARG A 1 144 ? -11.452 -5.704 16.731 1.00 90.19 144 ARG A C 1
ATOM 1103 O O . ARG A 1 144 ? -11.320 -6.377 17.751 1.00 90.19 144 ARG A O 1
ATOM 1110 N N . ALA A 1 145 ? -12.250 -6.086 15.735 1.00 87.81 145 ALA A N 1
ATOM 1111 C CA . ALA A 1 145 ? -12.993 -7.347 15.757 1.00 87.81 145 ALA A CA 1
ATOM 1112 C C . ALA A 1 145 ? -12.081 -8.579 15.613 1.00 87.81 145 ALA A C 1
ATOM 1114 O O . ALA A 1 145 ? -12.386 -9.640 16.151 1.00 87.81 145 ALA A O 1
ATOM 1115 N N . LYS A 1 146 ? -10.953 -8.461 14.897 1.00 80.06 146 LYS A N 1
ATOM 1116 C CA . LYS A 1 146 ? -9.942 -9.529 14.820 1.00 80.06 146 LYS A CA 1
ATOM 1117 C C . LYS A 1 146 ? -9.177 -9.692 16.140 1.00 80.06 146 LYS A C 1
ATOM 1119 O O . LYS A 1 146 ? -8.845 -10.811 16.497 1.00 80.06 146 LYS A O 1
ATOM 1124 N N . ALA A 1 147 ? -8.971 -8.606 16.887 1.00 66.88 147 ALA A N 1
ATOM 1125 C CA . ALA A 1 147 ? -8.286 -8.614 18.183 1.00 66.88 147 ALA A CA 1
ATOM 1126 C C . ALA A 1 147 ? -9.037 -9.352 19.305 1.00 66.88 147 ALA A C 1
ATOM 1128 O O . ALA A 1 147 ? -8.437 -9.715 20.310 1.00 66.88 147 ALA A O 1
ATOM 1129 N N . SER A 1 148 ? -10.348 -9.535 19.152 1.00 57.53 148 SER A N 1
ATOM 1130 C CA . SER A 1 148 ? -11.235 -10.111 20.169 1.00 57.53 148 SER A CA 1
ATOM 1131 C C . SER A 1 148 ? -11.424 -11.626 20.031 1.00 57.53 148 SER A C 1
ATOM 1133 O O . SER A 1 148 ? -12.179 -12.214 20.805 1.00 57.53 148 SER A O 1
ATOM 1135 N N . LYS A 1 149 ? -10.754 -12.271 19.066 1.00 49.69 149 LYS A N 1
ATOM 1136 C CA . LYS A 1 149 ? -10.714 -13.733 18.959 1.00 49.69 149 LYS A CA 1
ATOM 1137 C C . LYS A 1 149 ? -9.395 -14.250 19.556 1.00 49.69 149 LYS A C 1
ATOM 1139 O O . LYS A 1 149 ? -8.353 -13.789 19.092 1.00 49.69 149 LYS A O 1
ATOM 1144 N N . PRO A 1 150 ? -9.449 -15.118 20.584 1.00 47.22 150 PRO A N 1
ATOM 1145 C CA . PRO A 1 150 ? -8.268 -15.746 21.174 1.00 47.22 150 PRO A CA 1
ATOM 1146 C C . PRO A 1 150 ? -7.589 -16.720 20.208 1.00 47.22 150 PRO A C 1
ATOM 1148 O O . PRO A 1 150 ? -8.288 -17.250 19.308 1.00 47.22 150 PRO A O 1
#

Foldseek 3Di:
DVVLLVVLLVLLVVLLVVCVVVQVPDADDLVSLVSLLVSLVSHALVSLVVSLLSLLVGADDPSSLSNLVSSCVHNLVPPCNLVSVLSSLLVHLVPCLAPQSNLVSLLCSLPPRPPCLPPVLVSSLVSLVSHPHPSSVVSNVSSVVVVPDD